Protein AF-A0A7J3MLG9-F1 (afdb_monomer_lite)

pLDDT: mean 87.47, std 14.75, range [35.56, 98.06]

Structure (mmCIF, N/CA/C/O backbone):
data_AF-A0A7J3MLG9-F1
#
_entry.id   AF-A0A7J3MLG9-F1
#
loop_
_atom_site.group_PDB
_atom_site.id
_atom_site.type_symbol
_atom_site.label_atom_id
_atom_site.label_alt_id
_atom_site.label_comp_id
_atom_site.label_asym_id
_atom_site.label_entity_id
_atom_site.label_seq_id
_atom_site.pdbx_PDB_ins_code
_atom_site.Cartn_x
_atom_site.Cartn_y
_atom_site.Cartn_z
_atom_site.occupancy
_atom_site.B_iso_or_equiv
_atom_site.auth_seq_id
_atom_site.auth_comp_id
_atom_site.auth_asym_id
_atom_site.auth_atom_id
_atom_site.pdbx_PDB_model_num
ATOM 1 N N . GLU A 1 1 ? 23.406 11.251 2.166 1.00 38.06 1 GLU A N 1
ATOM 2 C CA . GLU A 1 1 ? 22.649 11.212 0.898 1.00 38.06 1 GLU A CA 1
ATOM 3 C C . GLU A 1 1 ? 21.165 11.248 1.212 1.00 38.06 1 GLU A C 1
ATOM 5 O O . GLU A 1 1 ? 20.710 10.479 2.053 1.00 38.06 1 GLU A O 1
ATOM 10 N N . ALA A 1 2 ? 20.456 12.227 0.654 1.00 35.56 2 ALA A N 1
ATOM 11 C CA . ALA A 1 2 ? 19.059 12.498 0.956 1.00 35.56 2 ALA A CA 1
ATOM 12 C C . ALA A 1 2 ? 18.194 11.308 0.524 1.00 35.56 2 ALA A C 1
ATOM 14 O O . ALA A 1 2 ? 18.167 10.939 -0.647 1.00 35.56 2 ALA A O 1
ATOM 15 N N . TYR A 1 3 ? 17.515 10.692 1.488 1.00 46.31 3 TYR A N 1
ATOM 16 C CA . TYR A 1 3 ? 16.537 9.637 1.255 1.00 46.31 3 TYR A CA 1
ATOM 17 C C . TYR A 1 3 ? 15.342 10.258 0.511 1.00 46.31 3 TYR A C 1
ATOM 19 O O . TYR A 1 3 ? 14.368 10.680 1.131 1.00 46.31 3 TYR A O 1
ATOM 27 N N . GLU A 1 4 ? 15.410 10.359 -0.817 1.00 58.78 4 GLU A N 1
ATOM 28 C CA . GLU A 1 4 ? 14.217 10.571 -1.633 1.00 58.78 4 GLU A CA 1
ATOM 29 C C . GLU A 1 4 ? 13.345 9.328 -1.457 1.00 58.78 4 GLU A C 1
ATOM 31 O O . G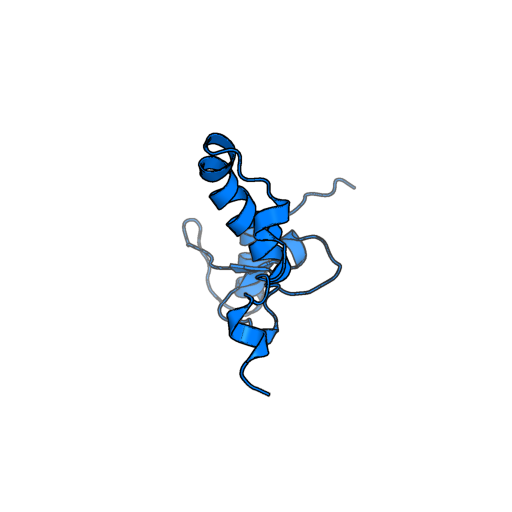LU A 1 4 ? 13.553 8.288 -2.086 1.00 58.78 4 GLU A O 1
ATOM 36 N N . VAL A 1 5 ? 12.394 9.399 -0.526 1.00 65.06 5 VAL A N 1
ATOM 37 C CA . VAL A 1 5 ? 11.363 8.377 -0.382 1.00 65.06 5 VAL A CA 1
ATOM 38 C C . VAL A 1 5 ? 10.554 8.402 -1.672 1.00 65.06 5 VAL A C 1
ATOM 40 O O . VAL A 1 5 ? 9.673 9.239 -1.857 1.00 65.06 5 VAL A O 1
ATOM 43 N N . ARG A 1 6 ? 10.888 7.504 -2.600 1.00 78.19 6 ARG A N 1
ATOM 44 C CA . ARG A 1 6 ? 10.154 7.376 -3.856 1.00 78.19 6 ARG A CA 1
ATOM 45 C C . ARG A 1 6 ? 8.728 6.945 -3.547 1.00 78.19 6 ARG A C 1
ATOM 47 O O . ARG A 1 6 ? 8.501 5.997 -2.792 1.00 78.19 6 ARG A O 1
ATOM 54 N N . ALA A 1 7 ? 7.769 7.655 -4.131 1.00 88.81 7 ALA A N 1
ATOM 55 C CA . ALA A 1 7 ? 6.363 7.363 -3.925 1.00 88.81 7 ALA A CA 1
ATOM 56 C C . ALA A 1 7 ? 6.011 5.943 -4.431 1.00 88.81 7 ALA A C 1
ATOM 58 O O . ALA A 1 7 ? 6.562 5.507 -5.447 1.00 88.81 7 ALA A O 1
ATOM 59 N N . PRO A 1 8 ? 5.069 5.233 -3.778 1.00 92.00 8 PRO A N 1
ATOM 60 C CA . PRO A 1 8 ? 4.645 3.877 -4.148 1.00 92.00 8 PRO A CA 1
ATOM 61 C C . PRO A 1 8 ? 4.363 3.668 -5.645 1.00 92.00 8 PRO A C 1
ATOM 63 O O . PRO A 1 8 ? 4.856 2.722 -6.255 1.00 92.00 8 PRO A O 1
ATOM 66 N N . HIS A 1 9 ? 3.618 4.589 -6.262 1.00 91.25 9 HIS A N 1
ATOM 67 C CA . HIS A 1 9 ? 3.255 4.503 -7.678 1.00 91.25 9 HIS A CA 1
ATOM 68 C C . HIS A 1 9 ? 4.465 4.672 -8.611 1.00 91.25 9 HIS A C 1
ATOM 70 O O . HIS A 1 9 ? 4.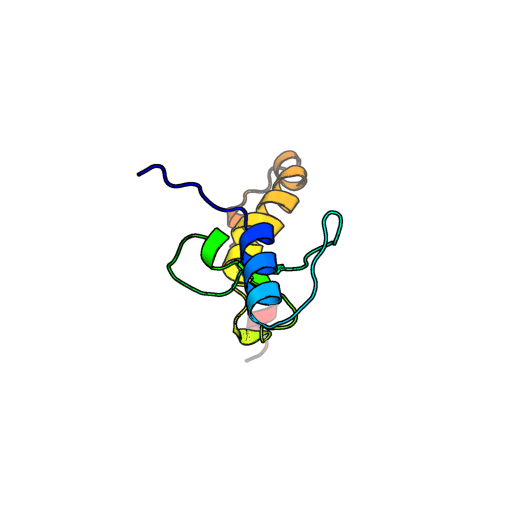509 4.040 -9.661 1.00 91.25 9 HIS A O 1
ATOM 76 N N . VAL A 1 10 ? 5.473 5.463 -8.218 1.00 91.25 10 VAL A N 1
ATOM 77 C CA . VAL A 1 10 ? 6.723 5.628 -8.981 1.00 91.25 10 VAL A CA 1
ATOM 78 C C . VAL A 1 10 ? 7.524 4.332 -8.959 1.00 91.25 10 VAL A C 1
ATOM 80 O O . VAL A 1 10 ? 8.026 3.897 -9.990 1.00 91.25 10 VAL A O 1
ATOM 83 N N . LEU A 1 11 ? 7.629 3.685 -7.796 1.00 93.12 11 LEU A N 1
ATOM 84 C CA . LEU A 1 11 ? 8.344 2.414 -7.667 1.00 93.12 11 LEU A CA 1
ATOM 85 C C . LEU A 1 11 ? 7.661 1.290 -8.457 1.00 93.12 11 LEU A C 1
ATOM 87 O O . LEU A 1 11 ? 8.349 0.539 -9.149 1.00 93.12 11 LEU A O 1
ATOM 91 N N . ALA A 1 12 ? 6.328 1.233 -8.437 1.00 94.88 12 ALA A N 1
ATOM 92 C CA . ALA A 1 12 ? 5.563 0.305 -9.264 1.00 94.88 12 ALA A CA 1
ATOM 93 C C . ALA A 1 12 ? 5.756 0.575 -10.770 1.00 94.88 12 ALA A C 1
ATOM 95 O O . ALA A 1 12 ? 6.029 -0.353 -11.531 1.00 94.88 12 ALA A O 1
ATOM 96 N N . ALA A 1 13 ? 5.689 1.841 -11.198 1.00 93.94 13 ALA A N 1
ATOM 97 C CA . ALA A 1 13 ? 5.912 2.223 -12.593 1.00 93.94 13 ALA A CA 1
ATOM 98 C C . ALA A 1 13 ? 7.313 1.811 -13.073 1.00 93.94 13 ALA A C 1
ATOM 100 O O . ALA A 1 13 ? 7.457 1.154 -14.100 1.00 93.94 13 ALA A O 1
ATOM 101 N N . LEU A 1 14 ? 8.345 2.114 -12.277 1.00 92.94 14 LEU A N 1
ATOM 102 C CA . LEU A 1 14 ? 9.727 1.737 -12.573 1.00 92.94 14 LEU A CA 1
ATOM 103 C C . LEU A 1 14 ? 9.902 0.219 -12.703 1.00 92.94 14 LEU A C 1
ATOM 105 O O . LEU A 1 14 ? 10.691 -0.234 -13.530 1.00 92.94 14 LEU A O 1
ATOM 109 N N . GLU A 1 15 ? 9.197 -0.579 -11.899 1.00 94.69 15 GLU A N 1
ATOM 110 C CA . GLU A 1 15 ? 9.243 -2.039 -12.009 1.00 94.69 15 GLU A CA 1
ATOM 111 C C . GLU A 1 15 ? 8.606 -2.549 -13.309 1.00 94.69 15 GLU A C 1
ATOM 113 O O . GLU A 1 15 ? 9.196 -3.400 -13.977 1.00 94.69 15 GLU A O 1
ATOM 118 N N . LEU A 1 16 ? 7.453 -2.006 -13.706 1.00 95.81 16 LEU A N 1
ATOM 119 C CA . LEU A 1 16 ? 6.822 -2.329 -14.990 1.00 95.81 16 LEU A CA 1
ATOM 120 C C . LEU A 1 16 ? 7.722 -1.942 -16.172 1.00 95.81 16 LEU A C 1
ATOM 122 O O . LEU A 1 16 ? 7.945 -2.765 -17.062 1.00 95.81 16 LEU A O 1
ATOM 126 N N . SER A 1 17 ? 8.313 -0.742 -16.150 1.00 94.19 17 SER A N 1
ATOM 127 C CA . SER A 1 17 ? 9.251 -0.288 -17.187 1.00 94.19 17 SER A CA 1
ATOM 128 C C . SER A 1 17 ? 10.463 -1.210 -17.314 1.00 94.19 17 SER A C 1
ATOM 130 O O . SER A 1 17 ? 10.840 -1.586 -18.422 1.00 94.19 17 SER A O 1
ATOM 132 N N . LYS A 1 18 ? 11.042 -1.658 -16.190 1.00 95.06 18 LYS A N 1
ATOM 133 C CA . LYS A 1 18 ? 12.145 -2.640 -16.185 1.00 95.06 18 LYS A CA 1
ATOM 134 C C . LYS A 1 18 ? 11.758 -3.983 -16.804 1.00 95.06 18 LYS A C 1
ATOM 136 O O . LYS A 1 18 ? 12.626 -4.690 -17.304 1.00 95.06 18 LYS A O 1
ATOM 141 N N . ARG A 1 19 ? 10.472 -4.337 -16.773 1.00 95.12 19 ARG A N 1
ATOM 142 C CA . ARG A 1 19 ? 9.919 -5.560 -17.373 1.00 95.12 19 ARG A CA 1
ATOM 143 C C . ARG A 1 19 ? 9.437 -5.354 -18.815 1.00 95.12 19 ARG A C 1
ATOM 145 O O . ARG A 1 19 ? 8.771 -6.229 -19.357 1.00 95.12 19 ARG A O 1
ATOM 152 N N . GLY A 1 20 ? 9.765 -4.219 -19.436 1.00 95.31 20 GLY A N 1
ATOM 153 C CA . GLY A 1 20 ? 9.483 -3.939 -20.846 1.00 95.31 20 GLY A CA 1
ATOM 154 C C . GLY A 1 20 ? 8.108 -3.331 -21.126 1.00 95.31 20 GLY A C 1
ATOM 155 O O . GLY A 1 20 ? 7.733 -3.198 -22.289 1.00 95.31 20 GLY A O 1
ATOM 156 N N . TRP A 1 21 ? 7.356 -2.942 -20.094 1.00 95.69 21 TRP A N 1
ATOM 157 C CA . TRP A 1 21 ? 6.088 -2.241 -20.282 1.00 95.69 21 TRP A CA 1
ATOM 158 C C . TRP A 1 21 ? 6.354 -0.780 -20.649 1.00 95.69 21 TRP A C 1
ATOM 160 O O . TRP A 1 21 ? 7.206 -0.123 -20.046 1.00 95.69 21 TRP A O 1
ATOM 170 N N . ARG A 1 22 ? 5.606 -0.256 -21.621 1.00 94.00 22 ARG A N 1
ATOM 171 C CA . ARG A 1 22 ? 5.608 1.180 -21.923 1.00 94.00 22 ARG A CA 1
ATOM 172 C C . ARG A 1 22 ? 4.704 1.889 -20.921 1.00 94.00 22 ARG A C 1
ATOM 174 O O . ARG A 1 22 ? 3.562 1.474 -20.754 1.00 94.00 22 ARG A O 1
ATOM 181 N N . ILE A 1 23 ? 5.248 2.899 -20.248 1.00 92.88 23 ILE A N 1
ATOM 182 C CA . ILE A 1 23 ? 4.526 3.766 -19.315 1.00 92.88 23 ILE A CA 1
ATOM 183 C C . ILE A 1 23 ? 4.875 5.199 -19.675 1.00 92.88 23 ILE A C 1
ATOM 185 O O . ILE A 1 23 ? 6.053 5.563 -19.660 1.00 92.88 23 ILE A O 1
ATOM 189 N N . ASP A 1 24 ? 3.850 5.986 -19.961 1.00 92.50 24 ASP A N 1
ATOM 190 C CA . ASP A 1 24 ? 3.953 7.387 -20.331 1.00 92.50 24 ASP A CA 1
ATOM 191 C C . ASP A 1 24 ? 3.400 8.301 -19.227 1.00 92.50 24 ASP A C 1
ATOM 193 O O . ASP A 1 24 ? 2.722 7.889 -18.278 1.00 92.50 24 ASP A O 1
ATOM 197 N N . VAL A 1 25 ? 3.719 9.591 -19.326 1.00 87.38 25 VAL A N 1
ATOM 198 C CA . VAL A 1 25 ? 3.206 10.597 -18.392 1.00 87.38 25 VAL A CA 1
ATOM 199 C C . VAL A 1 25 ? 1.689 10.701 -18.542 1.00 87.38 25 VAL A C 1
ATOM 201 O O . VAL A 1 25 ? 1.180 10.971 -19.625 1.00 87.38 25 VAL A O 1
ATOM 204 N N . GLY A 1 26 ? 0.974 10.538 -17.429 1.00 89.38 26 GLY A N 1
ATOM 205 C CA . GLY A 1 26 ? -0.492 10.539 -17.392 1.00 89.38 26 GLY A CA 1
ATOM 206 C C . GLY A 1 26 ? -1.104 9.147 -17.242 1.00 89.38 26 GLY A C 1
ATOM 207 O O . GLY A 1 26 ? -2.282 9.045 -16.890 1.00 89.38 26 GLY A O 1
ATOM 208 N N . ASP A 1 27 ? -0.313 8.086 -17.414 1.00 92.25 27 ASP A N 1
ATOM 209 C CA . ASP A 1 27 ? -0.779 6.722 -17.191 1.00 92.25 27 ASP A CA 1
ATOM 210 C C . ASP A 1 27 ? -1.122 6.467 -15.720 1.00 92.25 27 ASP A C 1
ATOM 212 O O . ASP A 1 27 ? -0.448 6.910 -14.784 1.00 92.25 27 ASP A O 1
ATOM 216 N N . LYS A 1 28 ? -2.187 5.689 -15.506 1.00 93.19 28 LYS A N 1
ATOM 217 C CA . LYS A 1 28 ? -2.589 5.236 -14.173 1.00 93.19 28 LYS A CA 1
ATOM 218 C C . LYS A 1 28 ? -1.881 3.931 -13.844 1.00 93.19 28 LYS A C 1
ATOM 220 O O . LYS A 1 28 ? -2.149 2.898 -14.453 1.00 93.19 28 LYS A O 1
ATOM 225 N N . VAL A 1 29 ? -1.036 3.965 -12.820 1.00 93.50 29 VAL A N 1
ATOM 226 C CA . VAL A 1 29 ? -0.315 2.783 -12.341 1.00 93.50 29 VAL A CA 1
ATOM 227 C C . VAL A 1 29 ? -1.005 2.230 -11.101 1.00 93.50 29 VAL A C 1
ATOM 229 O O . VAL A 1 29 ? -0.933 2.810 -10.017 1.00 93.50 29 VAL A O 1
ATOM 232 N N . GLY A 1 30 ? -1.685 1.096 -11.266 1.00 95.44 30 GLY A N 1
ATOM 233 C CA .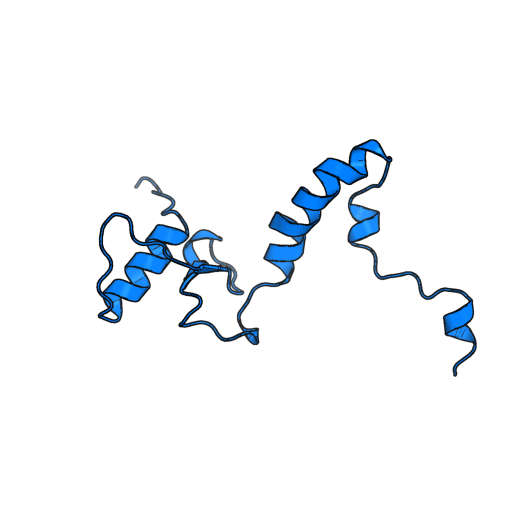 GLY A 1 30 ? -2.233 0.339 -10.146 1.00 95.44 30 GLY A CA 1
ATOM 234 C C . GLY A 1 30 ? -1.124 -0.404 -9.404 1.00 95.44 30 GLY A C 1
ATOM 235 O O . GLY A 1 30 ? -0.302 -1.080 -10.022 1.00 95.44 30 GLY A O 1
ATO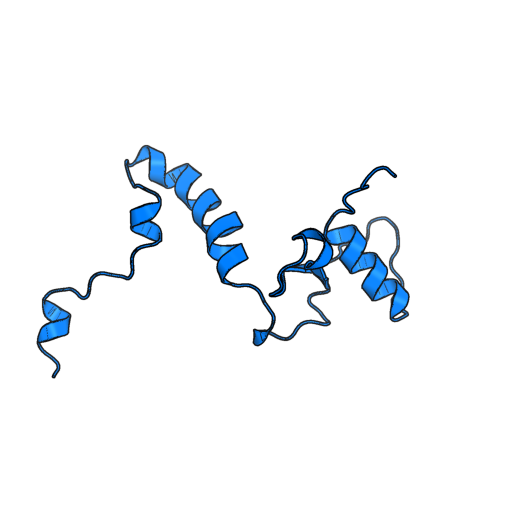M 236 N N . TYR A 1 31 ? -1.119 -0.312 -8.079 1.00 96.69 31 TYR A N 1
ATOM 237 C CA . TYR A 1 31 ? -0.177 -1.031 -7.230 1.00 96.69 31 TYR A CA 1
ATOM 238 C C . TYR A 1 31 ? -0.879 -1.605 -6.003 1.00 96.69 31 TYR A C 1
ATOM 240 O O . TYR A 1 31 ? -1.925 -1.115 -5.574 1.00 96.69 31 TYR A O 1
ATOM 248 N N . VAL A 1 32 ? -0.265 -2.626 -5.422 1.00 97.69 32 VAL A N 1
ATOM 249 C CA . VAL A 1 32 ? -0.632 -3.195 -4.130 1.00 97.69 32 VAL A CA 1
ATOM 250 C C . VAL A 1 32 ? 0.582 -3.218 -3.213 1.00 97.69 32 VAL A C 1
ATOM 252 O O . VAL A 1 32 ? 1.717 -3.323 -3.672 1.00 97.69 32 VAL A O 1
ATOM 255 N N . VAL A 1 33 ? 0.353 -3.091 -1.910 1.00 97.62 33 VAL A N 1
ATOM 256 C CA . VAL A 1 33 ? 1.401 -3.237 -0.900 1.00 97.62 33 VAL A CA 1
ATOM 257 C C . VAL A 1 33 ? 1.510 -4.712 -0.531 1.00 97.62 33 VAL A C 1
ATOM 259 O O . VAL A 1 33 ? 0.554 -5.317 -0.043 1.00 97.62 33 VAL A O 1
ATOM 262 N N . THR A 1 34 ? 2.681 -5.294 -0.773 1.00 97.94 34 THR A N 1
ATOM 263 C CA . THR A 1 34 ? 2.974 -6.690 -0.441 1.00 97.94 34 THR A CA 1
ATOM 264 C C . THR A 1 34 ? 3.548 -6.817 0.965 1.00 97.94 34 THR A C 1
ATOM 266 O O . THR A 1 34 ? 3.978 -5.835 1.586 1.00 97.94 34 THR A O 1
ATOM 269 N N . LYS A 1 35 ? 3.563 -8.043 1.486 1.00 97.75 35 LYS A N 1
ATOM 270 C CA . LYS A 1 35 ? 4.216 -8.396 2.752 1.00 97.75 35 LYS A CA 1
ATOM 271 C C . LYS A 1 35 ? 5.717 -8.098 2.678 1.00 97.75 35 LYS A C 1
ATOM 273 O O . LYS A 1 35 ? 6.327 -8.193 1.614 1.00 97.75 35 LYS A O 1
ATOM 278 N N . GLY A 1 36 ? 6.314 -7.733 3.810 1.00 95.06 36 GLY A N 1
ATOM 279 C CA . GLY A 1 36 ? 7.751 -7.470 3.910 1.00 95.06 36 GLY A CA 1
ATOM 280 C C . GLY A 1 36 ? 8.111 -6.525 5.053 1.00 95.06 36 GLY A C 1
ATOM 281 O O . GLY A 1 36 ? 7.254 -5.839 5.607 1.00 95.06 36 GLY A O 1
ATOM 282 N N . THR A 1 37 ? 9.398 -6.481 5.390 1.00 91.69 37 THR A N 1
ATOM 283 C CA . THR A 1 37 ? 9.947 -5.669 6.492 1.00 91.69 37 THR A CA 1
ATOM 284 C C . THR A 1 37 ? 10.531 -4.329 6.036 1.00 91.69 37 THR A C 1
ATOM 286 O O . THR A 1 37 ? 10.907 -3.509 6.871 1.00 91.69 37 THR A O 1
ATOM 289 N N . SER A 1 38 ? 10.613 -4.091 4.724 1.00 90.88 38 SER A N 1
ATOM 290 C CA . SER A 1 38 ? 11.097 -2.834 4.154 1.00 90.88 38 SER A CA 1
ATOM 291 C C . SER A 1 38 ? 10.061 -1.707 4.259 1.00 90.88 38 SER A C 1
ATOM 293 O O . SER A 1 38 ? 8.932 -1.894 4.723 1.00 90.88 38 SER A O 1
ATOM 295 N N . LYS A 1 39 ? 10.443 -0.496 3.835 1.00 89.56 39 LYS A N 1
ATOM 296 C CA . LYS A 1 39 ? 9.544 0.666 3.838 1.00 89.56 39 LYS A CA 1
ATOM 297 C C . LYS A 1 39 ? 8.333 0.411 2.934 1.00 89.56 39 LYS A C 1
ATOM 299 O O . LYS A 1 39 ? 8.459 -0.211 1.885 1.00 89.56 39 LYS A O 1
ATOM 304 N N . ILE A 1 40 ? 7.170 0.965 3.292 1.00 87.81 40 ILE A N 1
ATOM 305 C CA . ILE A 1 40 ? 5.905 0.774 2.548 1.00 87.81 40 ILE A CA 1
ATOM 306 C C . ILE A 1 40 ? 6.059 1.085 1.051 1.00 87.81 40 ILE A C 1
ATOM 308 O O . ILE A 1 40 ? 5.531 0.352 0.222 1.00 87.81 40 ILE A O 1
ATOM 312 N N . GLY A 1 41 ? 6.812 2.134 0.698 1.00 86.31 41 GLY A N 1
ATOM 313 C CA . GLY A 1 41 ? 7.081 2.472 -0.703 1.00 86.31 41 GLY A CA 1
ATOM 314 C C . GLY A 1 41 ? 7.754 1.334 -1.472 1.00 86.31 41 GLY A C 1
ATOM 315 O O . GLY A 1 41 ? 7.316 0.987 -2.561 1.00 86.31 41 GLY A O 1
ATOM 316 N N . GLU A 1 42 ? 8.765 0.696 -0.885 1.00 90.50 42 GLU A N 1
ATOM 317 C CA . GLU A 1 42 ? 9.511 -0.414 -1.502 1.00 90.50 42 GLU A CA 1
ATOM 318 C C . GLU A 1 42 ? 8.682 -1.698 -1.615 1.00 90.50 42 GLU A C 1
ATOM 320 O O . GLU A 1 42 ? 8.953 -2.554 -2.458 1.00 90.50 42 GLU A O 1
ATOM 325 N N . ARG A 1 43 ? 7.651 -1.812 -0.777 1.00 94.88 43 ARG A N 1
ATOM 326 C CA . ARG A 1 43 ? 6.678 -2.906 -0.780 1.00 94.88 43 ARG A CA 1
ATOM 327 C C . ARG A 1 43 ? 5.529 -2.680 -1.764 1.00 94.88 43 ARG A C 1
ATOM 329 O O . ARG A 1 43 ? 4.693 -3.562 -1.923 1.00 94.88 43 ARG A O 1
ATOM 336 N N . ALA A 1 44 ? 5.455 -1.517 -2.410 1.00 95.81 44 ALA A N 1
ATOM 337 C CA . ALA A 1 44 ? 4.464 -1.253 -3.441 1.00 95.81 44 ALA A CA 1
ATOM 338 C C . ALA A 1 44 ? 4.871 -1.927 -4.755 1.00 95.81 44 ALA A C 1
ATOM 340 O O . ALA A 1 44 ? 5.925 -1.636 -5.323 1.00 95.81 44 ALA A O 1
ATOM 341 N N . LYS A 1 45 ? 4.016 -2.824 -5.239 1.00 96.75 45 LYS A N 1
ATOM 342 C CA . LYS A 1 45 ? 4.236 -3.636 -6.434 1.00 96.75 45 LYS A CA 1
ATOM 343 C C . LYS A 1 45 ? 3.086 -3.470 -7.422 1.00 96.75 45 LYS A C 1
ATOM 345 O O . LYS A 1 45 ? 1.948 -3.318 -6.984 1.00 96.75 45 LYS A O 1
ATOM 350 N N . PRO A 1 46 ? 3.338 -3.509 -8.740 1.00 97.06 46 PRO A N 1
ATOM 351 C CA . PRO A 1 46 ? 2.269 -3.501 -9.736 1.00 97.06 46 PRO A CA 1
ATOM 352 C C . PRO A 1 46 ? 1.307 -4.664 -9.504 1.00 97.06 46 PRO A C 1
ATOM 354 O O . PRO A 1 46 ? 1.757 -5.802 -9.374 1.00 97.06 46 PRO A O 1
ATOM 357 N N . TYR A 1 47 ? -0.002 -4.406 -9.463 1.00 96.44 47 TYR A N 1
ATOM 358 C CA . TYR A 1 47 ? -0.977 -5.450 -9.111 1.00 96.44 47 TYR A CA 1
ATOM 359 C C . TYR A 1 47 ? -0.968 -6.629 -10.098 1.00 96.44 47 TYR A C 1
ATOM 361 O O . TYR A 1 47 ? -1.272 -7.750 -9.715 1.00 96.44 47 TYR A O 1
ATOM 369 N N . GLN A 1 48 ? -0.572 -6.387 -11.353 1.00 95.25 48 GLN A N 1
ATOM 370 C CA . GLN A 1 48 ? -0.457 -7.400 -12.405 1.00 95.25 48 GLN A CA 1
ATOM 371 C C . GLN A 1 48 ? 0.626 -8.453 -12.127 1.00 95.25 48 GLN A C 1
ATOM 373 O O . GLN A 1 48 ? 0.664 -9.476 -12.801 1.00 95.25 48 GLN A O 1
ATOM 378 N N . LEU A 1 49 ? 1.544 -8.179 -11.196 1.00 96.00 49 LEU A N 1
ATOM 379 C CA . LEU A 1 49 ? 2.714 -9.013 -10.911 1.00 96.00 49 LEU A CA 1
ATOM 380 C C . LEU A 1 49 ? 2.647 -9.680 -9.534 1.00 96.00 49 LEU A C 1
ATOM 382 O O . LEU A 1 49 ? 3.643 -10.250 -9.094 1.00 96.00 49 LEU A O 1
ATOM 386 N N . VAL A 1 50 ? 1.526 -9.536 -8.831 1.00 97.31 50 VAL A N 1
ATOM 387 C CA . VAL A 1 50 ? 1.393 -9.918 -7.426 1.00 97.31 50 VAL A CA 1
ATOM 388 C C . VAL A 1 50 ? 0.324 -10.983 -7.288 1.00 97.31 50 VAL A C 1
ATOM 390 O O . VAL A 1 50 ? -0.813 -10.793 -7.720 1.00 97.31 50 VAL A O 1
ATOM 393 N N . GLU A 1 51 ? 0.675 -12.077 -6.621 1.00 97.25 51 GLU A N 1
ATOM 394 C CA . GLU A 1 51 ? -0.294 -13.089 -6.234 1.00 97.25 51 GLU A CA 1
ATOM 395 C C . GLU A 1 51 ? -1.075 -12.635 -5.003 1.00 97.25 51 GLU A C 1
ATOM 397 O O . GLU A 1 51 ? -0.570 -11.941 -4.117 1.00 97.25 51 GLU A O 1
ATOM 402 N N . LYS A 1 52 ? -2.327 -13.085 -4.893 1.00 95.06 52 LYS A N 1
ATOM 403 C CA . LYS A 1 52 ? -3.213 -12.705 -3.782 1.00 95.06 52 LYS A CA 1
ATOM 404 C C . LYS A 1 52 ? -2.584 -12.960 -2.403 1.00 95.06 52 LYS A C 1
ATOM 406 O O . LYS A 1 52 ? -2.770 -12.171 -1.480 1.00 95.06 52 LYS A O 1
ATOM 411 N N . ASN A 1 53 ? -1.822 -14.044 -2.270 1.00 96.75 53 ASN A N 1
ATOM 412 C CA . ASN A 1 53 ? -1.192 -14.442 -1.011 1.00 96.75 53 ASN A CA 1
ATOM 413 C C . ASN A 1 53 ? -0.021 -13.541 -0.591 1.00 96.75 53 ASN A C 1
ATOM 415 O O . ASN A 1 53 ? 0.354 -13.556 0.586 1.00 96.75 53 ASN A O 1
ATOM 419 N N . ASP A 1 54 ? 0.520 -12.738 -1.506 1.00 97.31 54 ASP A N 1
ATOM 420 C CA . ASP A 1 54 ? 1.635 -11.829 -1.239 1.00 97.31 54 ASP A CA 1
ATOM 421 C C . ASP A 1 54 ? 1.169 -10.470 -0.707 1.00 97.31 54 ASP A C 1
ATOM 423 O O . ASP A 1 54 ? 1.974 -9.704 -0.173 1.00 97.31 54 ASP A O 1
ATOM 427 N N . ILE A 1 55 ? -0.125 -10.161 -0.821 1.00 98.06 55 ILE A N 1
ATOM 428 C CA . ILE A 1 55 ? -0.713 -8.899 -0.365 1.00 98.06 55 ILE A CA 1
ATOM 429 C C . ILE A 1 55 ? -0.632 -8.807 1.163 1.00 98.06 55 ILE A C 1
ATOM 431 O O . ILE A 1 55 ? -0.978 -9.748 1.884 1.00 98.06 55 ILE A O 1
ATOM 435 N N . ASP A 1 56 ? -0.198 -7.652 1.674 1.00 97.69 56 ASP A N 1
ATOM 436 C CA . ASP A 1 56 ? -0.223 -7.383 3.111 1.00 97.69 56 ASP A CA 1
ATOM 437 C C . ASP A 1 56 ? -1.608 -6.893 3.542 1.00 97.69 56 ASP A C 1
ATOM 439 O O . ASP A 1 56 ? -1.882 -5.695 3.602 1.00 97.69 56 ASP A O 1
ATOM 443 N N . TYR A 1 57 ? -2.496 -7.839 3.835 1.00 96.44 57 TYR A N 1
ATOM 444 C CA . TYR A 1 57 ? -3.836 -7.540 4.336 1.00 96.44 57 TYR A CA 1
ATOM 445 C C . TYR A 1 57 ? -3.826 -6.718 5.626 1.00 96.44 57 TYR A C 1
ATOM 447 O O . TYR A 1 57 ? -4.666 -5.833 5.779 1.00 96.44 57 TYR A O 1
ATOM 455 N N . GLU A 1 58 ? -2.868 -6.964 6.520 1.00 94.56 58 GLU A N 1
ATOM 456 C CA . GLU A 1 58 ? -2.787 -6.271 7.805 1.00 94.56 58 GLU A CA 1
ATOM 457 C C . GLU A 1 58 ? -2.504 -4.781 7.605 1.00 94.56 58 GLU A C 1
ATOM 459 O O . GLU A 1 58 ? -3.144 -3.933 8.229 1.00 94.56 58 GLU A O 1
ATOM 464 N N . TYR A 1 59 ? -1.614 -4.453 6.662 1.00 95.81 59 TYR A N 1
ATOM 465 C CA . TYR A 1 59 ? -1.379 -3.073 6.243 1.00 95.81 59 TYR A CA 1
ATOM 466 C C . TYR A 1 59 ? -2.672 -2.399 5.767 1.00 95.81 59 TYR A C 1
ATOM 468 O O . TYR A 1 59 ? -2.990 -1.295 6.200 1.00 95.81 59 TYR A O 1
ATOM 476 N N . TYR A 1 60 ? -3.455 -3.043 4.899 1.00 96.50 60 TYR A N 1
ATOM 477 C CA . TYR A 1 60 ? -4.692 -2.433 4.401 1.00 96.50 60 TYR A CA 1
ATOM 478 C C . TYR A 1 60 ? -5.742 -2.257 5.499 1.00 96.50 60 TYR A C 1
ATOM 480 O O . TYR A 1 60 ? -6.381 -1.203 5.562 1.00 96.50 60 TYR A O 1
ATOM 488 N N . VAL A 1 61 ? -5.891 -3.245 6.384 1.00 95.38 61 VAL A 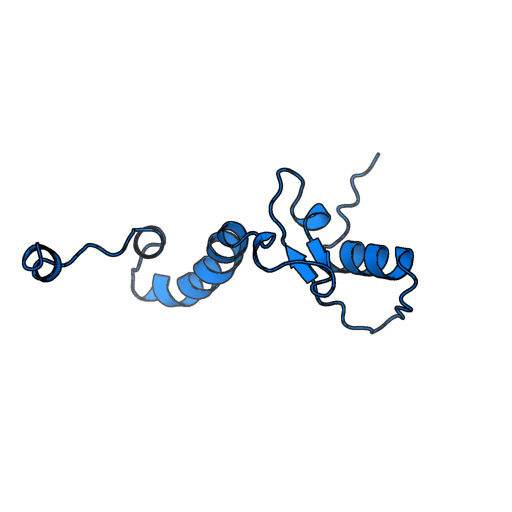N 1
ATOM 489 C CA . VAL A 1 61 ? -6.804 -3.160 7.530 1.00 95.38 61 VAL A CA 1
ATOM 490 C C . VAL A 1 61 ? -6.421 -1.983 8.423 1.00 95.38 61 VAL A C 1
ATOM 492 O O . VAL A 1 61 ? -7.245 -1.095 8.646 1.00 95.38 61 VAL A O 1
ATOM 495 N N . ARG A 1 62 ? -5.164 -1.919 8.871 1.00 94.44 62 ARG A N 1
ATOM 496 C CA . ARG A 1 62 ? -4.705 -0.915 9.840 1.00 94.44 62 ARG A CA 1
ATOM 497 C C . ARG A 1 62 ? -4.509 0.477 9.262 1.00 94.44 62 ARG A C 1
ATOM 499 O O . ARG A 1 62 ? -4.782 1.458 9.940 1.00 94.44 62 ARG A O 1
ATOM 506 N N . ASN A 1 63 ? -3.995 0.590 8.041 1.00 94.88 63 ASN A N 1
ATOM 507 C CA . ASN A 1 63 ? -3.557 1.875 7.495 1.00 94.88 63 ASN A CA 1
ATOM 508 C C . ASN A 1 63 ? -4.576 2.519 6.553 1.00 94.88 63 ASN A C 1
ATOM 510 O O . ASN A 1 63 ? -4.424 3.698 6.237 1.00 94.88 63 ASN A O 1
ATOM 514 N N . GLN A 1 64 ? -5.587 1.780 6.084 1.00 95.69 64 GLN A N 1
ATOM 515 C CA . GLN A 1 64 ? -6.578 2.315 5.144 1.00 95.69 64 GLN A CA 1
ATOM 516 C C . GLN A 1 64 ? -8.013 2.104 5.619 1.00 95.69 64 GLN A C 1
ATOM 518 O O . GLN A 1 64 ? -8.752 3.078 5.747 1.00 95.69 64 GLN A O 1
ATOM 523 N N . ILE A 1 65 ? -8.405 0.861 5.908 1.00 96.31 65 ILE A N 1
ATOM 524 C CA . ILE A 1 65 ? -9.797 0.520 6.226 1.00 96.31 65 ILE A CA 1
ATOM 525 C C . ILE A 1 65 ? -10.205 1.124 7.572 1.00 96.31 65 ILE A C 1
ATOM 527 O O . ILE A 1 65 ? -11.172 1.882 7.628 1.00 96.31 65 ILE A O 1
ATOM 531 N N . ILE A 1 66 ? -9.450 0.842 8.636 1.00 96.12 66 ILE A N 1
ATOM 532 C CA . ILE A 1 66 ? -9.740 1.355 9.980 1.00 96.12 66 ILE A CA 1
ATOM 533 C C . ILE A 1 66 ? -9.733 2.892 10.005 1.00 96.12 66 ILE A C 1
ATOM 535 O O . ILE A 1 66 ? -10.755 3.464 10.380 1.00 96.12 66 ILE A O 1
ATOM 539 N N . PRO A 1 67 ? -8.691 3.600 9.518 1.00 96.19 67 PRO A N 1
ATOM 540 C CA . PRO A 1 67 ? -8.696 5.062 9.496 1.00 96.19 67 PRO A CA 1
ATOM 541 C C . PRO A 1 67 ? -9.845 5.656 8.675 1.00 96.19 67 PRO A C 1
ATOM 543 O O . PRO A 1 67 ? -10.368 6.722 8.998 1.00 96.19 67 PRO A O 1
ATOM 546 N N . ALA A 1 68 ? -10.269 4.985 7.599 1.00 97.31 68 ALA A N 1
ATOM 547 C CA . ALA A 1 68 ? -11.434 5.416 6.838 1.00 97.31 68 ALA A CA 1
ATOM 548 C C . ALA A 1 68 ? -12.741 5.258 7.625 1.00 97.31 68 ALA A C 1
ATOM 550 O O . ALA A 1 68 ? -13.560 6.173 7.593 1.00 97.31 68 ALA A O 1
ATOM 551 N N . ALA A 1 69 ? -12.915 4.148 8.342 1.00 96.62 69 ALA A N 1
ATOM 552 C CA . ALA A 1 69 ? -14.092 3.900 9.166 1.00 96.62 69 ALA A CA 1
ATOM 553 C C . ALA A 1 69 ? -14.158 4.836 10.386 1.00 96.62 69 ALA A C 1
ATOM 555 O O . ALA A 1 69 ? -15.216 5.403 10.668 1.00 96.62 69 ALA A O 1
ATOM 556 N N . MET A 1 70 ? -13.031 5.058 11.070 1.00 96.56 70 MET A N 1
ATOM 557 C CA . MET A 1 70 ? -12.967 5.890 12.279 1.00 96.56 70 MET A CA 1
ATOM 558 C C . MET A 1 70 ? -13.388 7.342 12.028 1.00 96.56 70 MET A C 1
ATOM 560 O O . MET A 1 70 ? -14.084 7.911 12.863 1.00 96.56 70 MET A O 1
ATOM 564 N N . ARG A 1 71 ? -13.129 7.895 10.830 1.00 95.88 71 ARG A N 1
ATOM 565 C CA . ARG A 1 71 ? -13.627 9.229 10.422 1.00 95.88 71 ARG A CA 1
ATOM 566 C C . ARG A 1 71 ? -15.141 9.413 10.591 1.00 95.88 71 ARG A C 1
ATOM 568 O O . ARG A 1 71 ? -15.603 10.545 10.680 1.00 95.88 71 ARG A O 1
ATOM 575 N N . ILE A 1 72 ? -15.904 8.321 10.585 1.00 96.75 72 ILE A N 1
ATOM 576 C CA . ILE A 1 72 ? -17.353 8.319 10.804 1.00 96.75 72 ILE A CA 1
ATOM 577 C C . ILE A 1 72 ? -17.670 7.824 12.219 1.00 96.75 72 ILE A C 1
ATOM 579 O O . ILE A 1 72 ? -18.471 8.429 12.925 1.00 96.75 72 ILE A O 1
ATOM 583 N N . LEU A 1 73 ? -17.056 6.713 12.629 1.00 96.38 73 LEU A N 1
ATOM 584 C CA . LEU A 1 73 ? -17.424 5.977 13.838 1.00 96.38 73 LEU A CA 1
ATOM 585 C C . LEU A 1 73 ? -17.036 6.680 15.147 1.00 96.38 73 LEU A C 1
ATOM 587 O O . LEU A 1 73 ? -17.743 6.522 16.142 1.00 96.38 73 LEU A O 1
ATOM 591 N N . GLU A 1 74 ? -15.988 7.508 15.144 1.00 94.69 74 GLU A N 1
ATOM 592 C CA . GLU A 1 74 ? -15.589 8.296 16.321 1.00 94.69 74 GLU A CA 1
ATOM 593 C C . GLU A 1 74 ? -16.707 9.234 16.794 1.00 94.69 74 GLU A C 1
ATOM 595 O O . GLU A 1 74 ? -16.909 9.401 17.995 1.00 94.69 74 GLU A O 1
ATOM 600 N N . VAL A 1 75 ? -17.499 9.786 15.866 1.00 96.44 75 VAL A N 1
ATOM 601 C CA . VAL A 1 75 ? -18.640 10.669 16.182 1.00 96.44 75 VAL A CA 1
ATOM 602 C C . VAL A 1 75 ? -19.723 9.931 16.977 1.00 96.44 75 VAL A C 1
ATOM 604 O O . VAL A 1 75 ? -20.462 10.540 17.747 1.00 96.44 75 VAL A O 1
ATOM 607 N N . PHE A 1 76 ? -19.791 8.607 16.834 1.00 96.00 76 PHE A N 1
ATOM 608 C CA . PHE A 1 76 ? -20.709 7.737 17.566 1.00 96.00 76 PHE A CA 1
ATOM 609 C C . PHE A 1 76 ? -20.077 7.132 18.831 1.00 96.00 76 PHE A C 1
ATOM 611 O O . PHE A 1 76 ? -20.680 6.262 19.457 1.00 96.00 76 PHE A O 1
ATOM 618 N N . GLY A 1 77 ? -18.874 7.575 19.213 1.00 93.38 77 GLY A N 1
ATOM 619 C CA . GLY A 1 77 ? -18.166 7.099 20.402 1.00 93.38 77 GLY A CA 1
ATOM 620 C C . GLY A 1 77 ? -17.587 5.688 20.274 1.00 93.38 77 GLY A C 1
ATOM 621 O O . GLY A 1 77 ? -17.299 5.059 21.290 1.00 93.38 77 GLY A O 1
ATOM 622 N N . VAL A 1 78 ? -17.432 5.166 19.054 1.00 94.19 78 VAL A N 1
ATOM 623 C CA . VAL A 1 78 ? -16.786 3.868 18.818 1.00 94.19 78 VAL A CA 1
ATOM 624 C C . VAL A 1 78 ? -15.271 4.042 18.868 1.00 94.19 78 VAL A C 1
ATOM 626 O O . VAL A 1 78 ? -14.725 4.925 18.208 1.00 94.19 78 VAL A O 1
ATOM 629 N N . ASP A 1 79 ? -14.594 3.179 19.625 1.00 92.38 79 ASP A N 1
ATOM 630 C CA . ASP A 1 79 ? -13.134 3.145 19.685 1.00 92.38 79 ASP A CA 1
ATOM 631 C C . ASP A 1 79 ? -12.528 2.233 18.598 1.00 92.38 79 ASP A C 1
ATOM 633 O O . ASP A 1 79 ? -13.140 1.265 18.139 1.00 92.38 79 ASP A O 1
ATOM 637 N N . GLU A 1 80 ? -11.290 2.522 18.194 1.00 90.88 80 GLU A N 1
ATOM 638 C CA . GLU A 1 80 ? -10.570 1.730 17.187 1.00 90.88 80 GLU A CA 1
ATOM 639 C C . GLU A 1 80 ? -10.378 0.269 17.629 1.00 90.88 80 GLU A C 1
ATOM 641 O O . GLU A 1 80 ? -10.451 -0.664 16.826 1.00 90.88 80 GLU A O 1
ATOM 646 N N . GLN A 1 81 ? -10.176 0.048 18.931 1.00 89.75 81 GLN A N 1
ATOM 647 C CA . GLN A 1 81 ? -9.959 -1.282 19.502 1.00 89.75 81 GLN A CA 1
ATOM 648 C C . GLN A 1 81 ? -11.183 -2.189 19.338 1.00 89.75 81 GLN A C 1
ATOM 650 O O . GLN A 1 81 ? -11.054 -3.408 19.273 1.00 89.75 81 GLN A O 1
ATOM 655 N N . THR A 1 82 ? -12.374 -1.612 19.233 1.00 87.94 82 THR A N 1
ATOM 656 C CA . THR A 1 82 ? -13.632 -2.312 19.003 1.00 87.94 82 THR A CA 1
ATOM 657 C C . THR A 1 82 ? -13.660 -2.915 17.606 1.00 87.94 82 THR A C 1
ATOM 659 O O . THR A 1 82 ? -14.210 -4.000 17.443 1.00 87.94 82 THR A O 1
ATOM 662 N N . L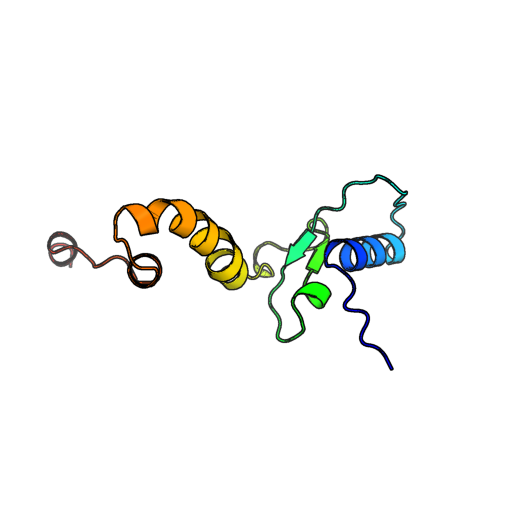EU A 1 83 ? -13.006 -2.280 16.628 1.00 86.81 83 LEU A N 1
ATOM 663 C CA . LEU A 1 83 ? -12.853 -2.808 15.270 1.00 86.81 83 LEU A CA 1
ATOM 664 C C . LEU A 1 83 ? -11.747 -3.867 15.164 1.00 86.81 83 LEU A C 1
ATOM 666 O O . LEU A 1 83 ? -11.820 -4.742 14.307 1.00 86.81 83 LEU A O 1
ATOM 670 N N . LEU A 1 84 ? -10.723 -3.785 16.019 1.00 85.38 84 LEU A N 1
ATOM 671 C CA . LEU A 1 84 ? -9.586 -4.715 16.033 1.00 85.38 84 LEU A CA 1
ATOM 672 C C . LEU A 1 84 ? -9.834 -5.988 16.850 1.00 85.38 84 LEU A C 1
ATOM 674 O O . LEU A 1 84 ? -9.074 -6.949 16.742 1.00 85.38 84 LEU A O 1
ATOM 678 N N . ARG A 1 85 ? -10.857 -5.996 17.706 1.00 82.62 85 ARG A N 1
ATOM 679 C CA . ARG A 1 85 ? -11.212 -7.169 18.505 1.00 82.62 85 ARG A CA 1
ATOM 680 C C . ARG A 1 85 ? -11.783 -8.259 17.612 1.00 82.62 85 ARG A C 1
ATOM 682 O O . ARG A 1 85 ? -12.624 -7.994 16.756 1.00 82.62 85 ARG A O 1
ATOM 689 N N . GLU A 1 86 ? -11.396 -9.504 17.885 1.00 72.69 86 GLU A N 1
ATOM 690 C CA . GLU A 1 86 ? -12.127 -10.632 17.324 1.00 72.69 86 GLU A CA 1
ATOM 691 C C . GLU A 1 86 ? -13.602 -10.534 17.734 1.00 72.69 86 GLU A C 1
ATOM 693 O O . GLU A 1 86 ? -13.900 -10.166 18.883 1.00 72.69 86 GLU A O 1
ATOM 698 N N . PRO A 1 87 ? -14.538 -10.838 16.816 1.00 64.56 87 PRO A N 1
ATOM 699 C CA . PRO A 1 87 ? -15.948 -10.832 17.144 1.00 64.56 87 PRO A CA 1
ATOM 700 C C . PRO A 1 87 ? -16.160 -11.734 18.355 1.00 64.56 87 PRO A C 1
ATOM 702 O O . PRO A 1 87 ? -15.827 -12.920 18.334 1.00 64.56 87 PRO A O 1
ATOM 705 N N . ARG A 1 88 ? -16.695 -11.161 19.439 1.00 62.06 88 ARG A N 1
ATOM 706 C CA . ARG A 1 88 ? -17.063 -11.949 20.615 1.00 62.06 88 ARG A CA 1
ATOM 707 C C . ARG A 1 88 ? -18.027 -13.025 20.133 1.00 62.06 88 ARG A C 1
ATOM 709 O O . ARG A 1 88 ? -19.117 -12.692 19.668 1.00 62.06 88 ARG A O 1
ATOM 716 N N . LYS A 1 89 ? -17.632 -14.296 20.243 1.00 61.97 89 LYS A N 1
ATOM 717 C CA . LYS A 1 89 ? -18.557 -15.423 20.106 1.00 61.97 89 LYS A CA 1
ATOM 718 C C . LYS A 1 89 ? -19.718 -15.146 21.060 1.00 61.97 89 LYS A C 1
ATOM 720 O O . LYS A 1 89 ? -19.530 -15.104 22.275 1.00 61.97 89 LYS A O 1
ATOM 725 N N . GLY A 1 90 ? -20.886 -14.825 20.505 1.00 64.38 90 GLY A N 1
ATOM 726 C CA . GLY A 1 90 ? -22.079 -14.574 21.304 1.00 64.38 90 GLY A CA 1
ATOM 727 C C . GLY A 1 90 ? -22.433 -15.819 22.114 1.00 64.38 90 GLY A C 1
ATOM 728 O O . GLY A 1 90 ? -22.001 -16.919 21.779 1.00 64.38 90 GLY A O 1
ATOM 729 N N . LEU A 1 91 ? -23.259 -15.667 23.150 1.00 63.19 91 LEU A N 1
ATOM 730 C CA . LEU A 1 91 ? -23.712 -16.781 23.997 1.00 63.19 91 LEU A CA 1
ATOM 731 C C . LEU A 1 91 ? -24.305 -17.955 23.178 1.00 63.19 91 LEU A C 1
ATOM 733 O O . LEU A 1 91 ? -24.210 -19.108 23.578 1.00 63.19 91 LEU A O 1
ATOM 737 N N . LEU A 1 92 ? -24.842 -17.660 21.989 1.00 60.25 92 LEU A N 1
ATOM 738 C CA . LEU A 1 92 ? -25.385 -18.626 21.027 1.00 60.25 92 LEU A CA 1
ATOM 739 C C . LEU A 1 92 ? -24.330 -19.513 20.339 1.00 60.25 92 LEU A C 1
ATOM 741 O O . LEU A 1 92 ? -24.680 -20.563 19.816 1.00 60.25 92 LEU A O 1
ATOM 745 N N . ALA A 1 93 ? -23.054 -19.126 20.342 1.00 60.12 93 ALA A N 1
ATOM 746 C CA . ALA A 1 93 ? -21.963 -19.899 19.746 1.00 60.12 93 ALA A CA 1
ATOM 747 C C . ALA A 1 93 ? -21.396 -20.982 20.687 1.00 60.12 93 ALA A C 1
ATOM 749 O O . ALA A 1 93 ? -20.495 -21.712 20.290 1.00 60.12 93 ALA A O 1
ATOM 750 N N . PHE A 1 94 ? -21.904 -21.077 21.923 1.00 60.41 94 PHE A N 1
ATOM 751 C CA . PHE A 1 94 ? -21.530 -22.103 22.906 1.00 60.41 94 PHE A CA 1
ATOM 752 C C . PHE A 1 94 ? -22.510 -23.292 22.945 1.00 60.41 94 PHE A C 1
ATOM 754 O O . PHE A 1 94 ? -22.334 -24.189 23.759 1.00 60.41 94 PHE A O 1
ATOM 761 N N . GLY A 1 95 ? -23.560 -23.288 22.112 1.00 57.44 95 GLY A N 1
ATOM 762 C CA . GLY A 1 95 ? -24.581 -24.347 22.058 1.00 57.44 95 GLY A CA 1
ATOM 763 C C . GLY A 1 95 ? -24.418 -25.339 20.904 1.00 57.44 95 GLY A C 1
ATOM 764 O O . GLY A 1 95 ? -25.286 -26.182 20.699 1.00 57.44 95 GLY A O 1
ATOM 765 N N . THR A 1 96 ? -23.344 -25.216 20.129 1.00 57.16 96 THR A N 1
ATOM 766 C CA . THR A 1 96 ? -22.997 -26.126 19.036 1.00 57.16 96 THR A CA 1
ATOM 767 C C . THR A 1 96 ? -21.587 -26.643 19.279 1.00 57.16 96 THR A C 1
ATOM 769 O O . THR A 1 96 ? -20.661 -26.155 18.644 1.00 57.16 96 THR A O 1
ATOM 772 N N . ASP A 1 97 ? -21.434 -27.489 20.296 1.00 50.16 97 ASP A N 1
ATOM 773 C CA . ASP A 1 97 ? -20.439 -28.567 20.435 1.00 50.16 97 ASP A CA 1
ATOM 774 C C . ASP A 1 97 ? -20.702 -29.316 21.755 1.00 50.16 97 ASP A C 1
ATOM 776 O O . ASP A 1 97 ? -20.828 -28.645 22.807 1.00 50.16 97 ASP A O 1
#

Foldseek 3Di:
DDPPLDALQRLQVVVCVVVVDDDDPPDDFDWAQFDDDDDSSNRTHGPVPDDPNRGDPVCCVPVPVLVVPCVPCVVVVDDSVNVVDDPPCPPVNVPPD

Sequence (97 aa):
EAYEVRAPHVLAALELSKRGWRIDVGDKVGYVVTKGTSKIGERAKPYQLVEKNDIDYEYYVRNQIIPAAMRILEVFGVDEQTLLREPRKGLLAFGTD

Secondary structure (DSSP, 8-state):
-------HHHHHHHHHHHTT----TT----EEEBS-SS-TTTTEEEGGG--GGGB-HHHHIIIIIHHHHHHHHGGGT--HHHHHSPPP--GGGGS--

Radius of gyration: 19.14 Å; chains: 1; bounding box: 48×41×46 Å